Protein AF-A0A366LN22-F1 (afdb_monomer)

Structure (mmCIF, N/CA/C/O backbone):
data_AF-A0A366LN22-F1
#
_entry.id   AF-A0A366LN22-F1
#
loop_
_atom_site.group_PDB
_atom_site.id
_atom_site.type_symbol
_atom_site.label_atom_id
_atom_site.label_alt_id
_atom_site.label_comp_id
_atom_site.label_asym_id
_atom_site.label_entity_id
_atom_site.label_seq_id
_atom_site.pdbx_PDB_ins_code
_atom_site.Cartn_x
_atom_site.Cartn_y
_atom_site.Cartn_z
_atom_site.occupancy
_atom_site.B_iso_or_equiv
_atom_site.auth_seq_id
_atom_site.auth_comp_id
_atom_site.auth_asym_id
_atom_site.auth_atom_id
_atom_site.pdbx_PDB_model_num
ATOM 1 N N . MET A 1 1 ? -22.278 -33.454 79.530 1.00 37.44 1 MET A N 1
ATOM 2 C CA . MET A 1 1 ? -21.019 -33.597 78.768 1.00 37.44 1 MET A CA 1
ATOM 3 C C . MET A 1 1 ? -21.241 -33.078 77.352 1.00 37.44 1 MET A C 1
ATOM 5 O O . MET A 1 1 ? -22.209 -33.501 76.748 1.00 37.44 1 MET A O 1
ATOM 9 N N . ARG A 1 2 ? -20.346 -32.187 76.885 1.00 37.56 2 ARG A N 1
ATOM 10 C CA . ARG A 1 2 ? -19.864 -31.995 75.491 1.00 37.56 2 ARG A CA 1
ATOM 11 C C . ARG A 1 2 ? -20.930 -31.700 74.409 1.00 37.56 2 ARG A C 1
ATOM 13 O O . ARG A 1 2 ? -21.671 -32.579 74.009 1.00 37.56 2 ARG A O 1
ATOM 20 N N . ALA A 1 3 ? -21.100 -30.430 74.017 1.00 44.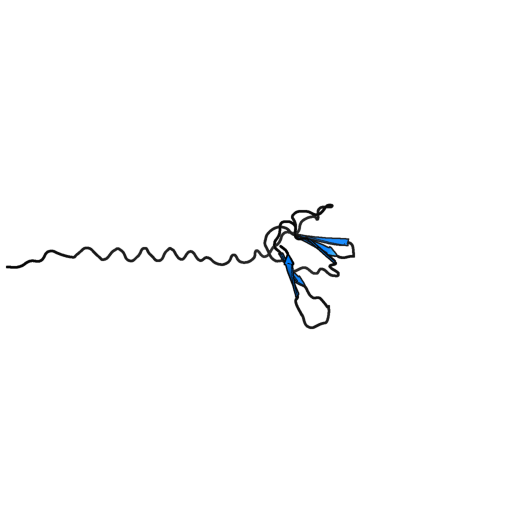78 3 ALA A N 1
ATOM 21 C CA . ALA A 1 3 ? -20.530 -29.817 72.795 1.00 44.78 3 ALA A CA 1
ATOM 22 C C . ALA A 1 3 ? -20.865 -30.615 71.518 1.00 44.78 3 ALA A C 1
ATOM 24 O O . ALA A 1 3 ? -20.407 -31.738 71.373 1.00 44.78 3 ALA A O 1
ATOM 25 N N . THR A 1 4 ? -21.581 -30.078 70.525 1.00 46.03 4 THR A N 1
ATOM 26 C CA . THR A 1 4 ? -20.944 -29.199 69.529 1.00 46.03 4 THR A CA 1
ATOM 27 C C . THR A 1 4 ? -21.976 -28.447 68.674 1.00 46.03 4 THR A C 1
ATOM 29 O O . THR A 1 4 ? -22.692 -29.023 67.865 1.00 46.03 4 THR A O 1
ATOM 32 N N . PHE A 1 5 ? -21.975 -27.119 68.802 1.00 56.62 5 PHE A N 1
ATOM 33 C CA . PHE A 1 5 ? -22.200 -26.215 67.675 1.00 56.62 5 PHE A CA 1
ATOM 34 C C . PHE A 1 5 ? -21.154 -26.510 66.587 1.00 56.62 5 PHE A C 1
ATOM 36 O O . PHE A 1 5 ? -19.982 -26.665 66.936 1.00 56.62 5 PHE A O 1
ATOM 43 N N . ARG A 1 6 ? -21.549 -26.452 65.306 1.00 48.44 6 ARG A N 1
ATOM 44 C CA . ARG A 1 6 ? -20.862 -25.765 64.181 1.00 48.44 6 ARG A CA 1
ATOM 45 C C . ARG A 1 6 ? -21.000 -26.522 62.851 1.00 48.44 6 ARG A C 1
ATOM 47 O O . ARG A 1 6 ? -20.679 -27.699 62.771 1.00 48.44 6 ARG A O 1
ATOM 54 N N . LYS A 1 7 ? -21.292 -25.729 61.809 1.00 48.59 7 LYS A N 1
ATOM 55 C CA . LYS A 1 7 ? -21.085 -25.962 60.363 1.00 48.59 7 LYS A CA 1
ATOM 56 C C . LYS A 1 7 ? -22.209 -26.664 59.593 1.00 48.59 7 LYS A C 1
ATOM 58 O O . LYS A 1 7 ? -22.053 -27.788 59.142 1.00 48.59 7 LYS A O 1
ATOM 63 N N . ILE A 1 8 ? -23.262 -25.908 59.287 1.00 53.03 8 ILE A N 1
ATOM 64 C CA . ILE A 1 8 ? -23.971 -26.044 58.003 1.00 53.03 8 ILE A CA 1
ATOM 65 C C . ILE A 1 8 ? -24.086 -24.639 57.405 1.00 53.03 8 ILE A C 1
ATOM 67 O O . ILE A 1 8 ? -25.127 -24.002 57.456 1.00 53.03 8 ILE A O 1
ATOM 71 N N . LEU A 1 9 ? -22.956 -24.093 56.968 1.00 54.19 9 LEU A N 1
ATOM 72 C CA . LEU A 1 9 ? -22.856 -22.779 56.327 1.00 54.19 9 LEU A CA 1
ATOM 73 C C . LEU A 1 9 ? -21.514 -22.757 55.602 1.00 54.19 9 LEU A C 1
ATOM 75 O O . LEU A 1 9 ? -20.558 -22.218 56.137 1.00 54.19 9 LEU A O 1
ATOM 79 N N . THR A 1 10 ? -21.415 -23.444 54.461 1.00 52.53 10 THR A N 1
ATOM 80 C CA . THR A 1 10 ? -20.337 -23.264 53.463 1.00 52.53 10 THR A CA 1
ATOM 81 C C . THR A 1 10 ? -20.522 -24.273 52.331 1.00 52.53 10 THR A C 1
ATOM 83 O O . THR A 1 10 ? -19.818 -25.274 52.252 1.00 52.53 10 THR A O 1
ATOM 86 N N . SER A 1 11 ? -21.486 -24.032 51.451 1.00 48.34 11 SER A N 1
ATOM 87 C CA . SER A 1 11 ? -21.570 -24.735 50.163 1.00 48.34 11 SER A CA 1
ATOM 88 C C . SER A 1 11 ? -22.451 -23.938 49.204 1.00 48.34 11 SER A C 1
ATOM 90 O O . SER A 1 11 ? -23.492 -24.393 48.755 1.00 48.34 11 SER A O 1
ATOM 92 N N . GLY A 1 12 ? -22.058 -22.692 48.937 1.00 48.34 12 GLY A N 1
ATOM 93 C CA . GLY A 1 12 ? -22.754 -21.840 47.965 1.00 48.34 12 GLY A CA 1
ATOM 94 C C . GLY A 1 12 ? -21.877 -20.810 47.251 1.00 48.34 12 GLY A C 1
ATOM 95 O O . GLY A 1 12 ? -22.374 -20.092 46.396 1.00 48.34 12 GLY A O 1
ATOM 96 N N . ALA A 1 13 ? -20.581 -20.726 47.564 1.00 49.44 13 ALA A N 1
ATOM 97 C CA . ALA A 1 13 ? -19.718 -19.629 47.109 1.00 49.44 13 ALA A CA 1
ATOM 98 C C . ALA A 1 13 ? -18.628 -20.055 46.107 1.00 49.44 13 ALA A C 1
ATOM 100 O O . ALA A 1 13 ? -17.567 -19.444 46.061 1.00 49.44 13 ALA A O 1
ATOM 101 N N . VAL A 1 14 ? -18.855 -21.103 45.306 1.00 50.44 14 VAL A N 1
ATOM 102 C CA . VAL A 1 14 ? -17.887 -21.549 44.282 1.00 50.44 14 VAL A CA 1
ATOM 103 C C . VAL A 1 14 ? -18.585 -21.758 42.936 1.00 50.44 14 VAL A C 1
ATOM 105 O O . VAL A 1 14 ? -18.492 -22.811 42.324 1.00 50.44 14 VAL A O 1
ATOM 108 N N . ALA A 1 15 ? -19.356 -20.770 42.484 1.00 46.94 15 ALA A N 1
ATOM 109 C CA . ALA A 1 15 ? -19.953 -20.793 41.142 1.00 46.94 15 ALA A CA 1
ATOM 110 C C . ALA A 1 15 ? -19.969 -19.414 40.455 1.00 46.94 15 ALA A C 1
ATOM 112 O O . ALA A 1 15 ? -20.659 -19.235 39.460 1.00 46.94 15 ALA A O 1
ATOM 113 N N . ALA A 1 16 ? -19.217 -18.431 40.965 1.00 47.31 16 ALA A N 1
ATOM 114 C CA . ALA A 1 16 ? -19.223 -17.062 40.430 1.00 47.31 16 ALA A CA 1
ATOM 115 C C . ALA A 1 16 ? -17.924 -16.653 39.705 1.00 47.31 16 ALA A C 1
ATOM 117 O O . ALA A 1 16 ? -17.856 -15.563 39.150 1.00 47.31 16 ALA A O 1
ATOM 118 N N . ALA A 1 17 ? -16.889 -17.502 39.679 1.00 48.03 17 ALA A N 1
ATOM 119 C CA . ALA A 1 17 ? -15.569 -17.119 39.158 1.00 48.03 17 ALA A CA 1
ATOM 120 C C . ALA A 1 17 ? -15.335 -17.428 37.663 1.00 48.03 17 ALA A C 1
ATOM 122 O O . ALA A 1 17 ? -14.285 -17.079 37.135 1.00 48.03 17 ALA A O 1
ATOM 123 N N . LEU A 1 18 ? -16.280 -18.063 36.958 1.00 50.12 18 LEU A N 1
ATOM 124 C CA . LEU A 1 18 ? -16.063 -18.519 35.572 1.00 50.12 18 LEU A CA 1
ATOM 125 C C . LEU A 1 18 ? -16.505 -17.531 34.477 1.00 50.12 18 LEU A C 1
ATOM 127 O O . LEU A 1 18 ? -16.326 -17.821 33.300 1.00 50.12 18 LEU A O 1
ATOM 131 N N . LEU A 1 19 ? -17.040 -16.356 34.824 1.00 49.41 19 LEU A N 1
ATOM 132 C CA . LEU A 1 19 ? -17.568 -15.401 33.833 1.00 49.41 19 LEU A CA 1
ATOM 133 C C . LEU A 1 19 ? -16.578 -14.305 33.394 1.00 49.41 19 LEU A C 1
ATOM 135 O O . LEU A 1 19 ? -16.926 -13.483 32.553 1.00 49.41 19 LEU A O 1
ATOM 139 N N . LEU A 1 20 ? -15.344 -14.285 33.913 1.00 48.84 20 LEU A N 1
ATOM 140 C CA . LEU A 1 20 ? -14.347 -13.253 33.569 1.00 48.84 20 LEU A CA 1
ATOM 141 C C . LEU A 1 20 ? -13.439 -13.613 32.383 1.00 48.84 20 LEU A C 1
ATOM 143 O O . LEU A 1 20 ? -12.579 -12.823 32.004 1.00 48.84 20 LEU A O 1
ATOM 147 N N . GLY A 1 21 ? -13.652 -14.766 31.750 1.00 48.75 21 GLY A N 1
ATOM 148 C CA . GLY A 1 21 ? -13.003 -15.125 30.492 1.00 48.75 21 GLY A CA 1
ATOM 149 C C . GLY A 1 21 ? -13.655 -14.431 29.299 1.00 48.75 21 GLY A C 1
ATOM 150 O O . GLY A 1 21 ? -14.076 -15.109 28.366 1.00 48.75 21 GLY A O 1
ATOM 151 N N . VAL A 1 22 ? -13.792 -13.099 29.329 1.00 56.66 22 VAL A N 1
ATOM 152 C CA . VAL A 1 22 ? -14.126 -12.336 28.122 1.00 56.66 22 VAL A CA 1
ATOM 153 C C . VAL A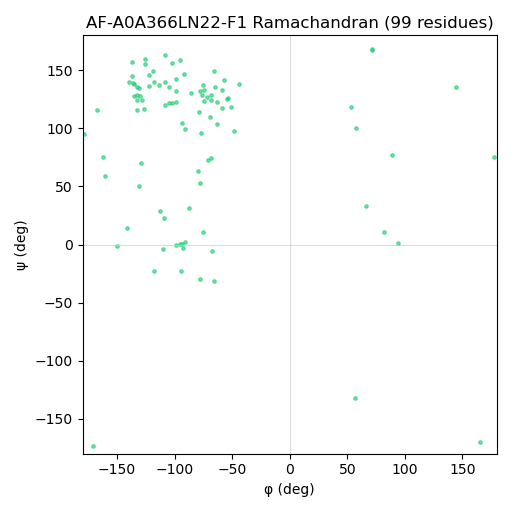 1 22 ? -12.964 -12.555 27.170 1.00 56.66 22 VAL A C 1
ATOM 155 O O . VAL A 1 22 ? -11.864 -12.049 27.371 1.00 56.66 22 VAL A O 1
ATOM 158 N N . LEU A 1 23 ? -13.222 -13.409 26.189 1.00 52.56 23 LEU A N 1
ATOM 159 C CA . LEU A 1 23 ? -12.351 -13.756 25.087 1.00 52.56 23 LEU A CA 1
ATOM 160 C C . LEU A 1 23 ? -11.817 -12.461 24.474 1.00 52.56 23 LEU A C 1
ATOM 162 O O . LEU A 1 23 ? -12.489 -11.835 23.654 1.00 52.56 23 LEU A O 1
ATOM 166 N N . VAL A 1 24 ? -10.602 -12.066 24.856 1.00 59.6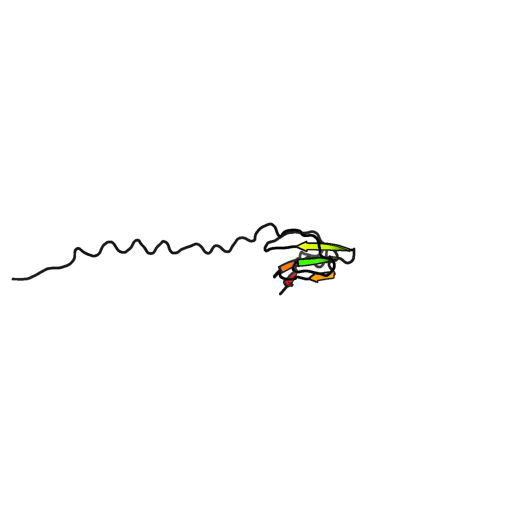6 24 VAL A N 1
ATOM 167 C CA . VAL A 1 24 ? -9.805 -11.097 24.104 1.00 59.66 24 VAL A CA 1
ATOM 168 C C . VAL A 1 24 ? -9.377 -11.824 22.835 1.00 59.66 24 VAL A C 1
ATOM 170 O O . VAL A 1 24 ? -8.252 -12.292 22.691 1.00 59.66 24 VAL A O 1
ATOM 173 N N . SER A 1 25 ? -10.340 -12.023 21.941 1.00 55.59 25 SER A N 1
ATOM 174 C CA . SER A 1 25 ? -10.060 -12.470 20.591 1.00 55.59 25 SER A CA 1
ATOM 175 C C . SER A 1 25 ? -9.343 -11.299 19.932 1.00 55.59 25 SER A C 1
ATOM 177 O O . SER A 1 25 ? -9.888 -10.190 19.964 1.00 55.59 25 SER A O 1
ATOM 179 N N . PRO A 1 26 ? -8.134 -11.482 19.374 1.00 59.72 26 PRO A N 1
ATOM 180 C CA . PRO A 1 26 ? -7.538 -10.428 18.572 1.00 59.72 26 PRO A CA 1
ATOM 181 C C . PRO A 1 26 ? -8.561 -10.061 17.498 1.00 59.72 26 PRO A C 1
ATOM 183 O O . PRO A 1 26 ? -9.093 -10.950 16.824 1.00 59.72 26 PRO A O 1
ATOM 186 N N . ALA A 1 27 ? -8.901 -8.773 17.401 1.00 59.38 27 ALA A N 1
ATOM 187 C CA . ALA A 1 27 ? -9.813 -8.300 16.373 1.00 59.38 27 ALA A CA 1
ATOM 188 C C . ALA A 1 27 ? -9.296 -8.824 15.031 1.00 59.38 27 ALA A C 1
ATOM 190 O O . ALA A 1 27 ? -8.152 -8.559 14.653 1.00 59.38 27 ALA A O 1
ATOM 191 N N . SER A 1 28 ? -10.106 -9.640 14.353 1.00 60.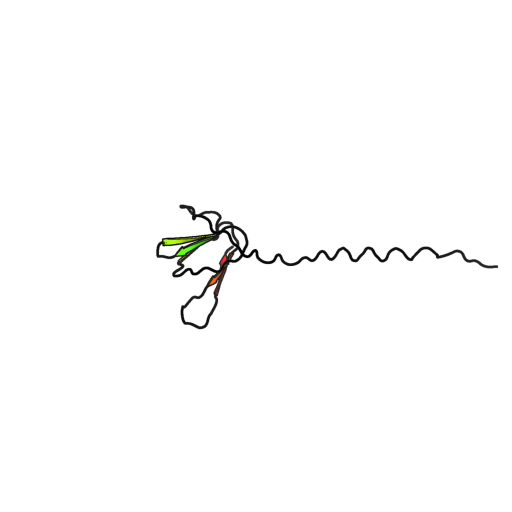84 28 SER A N 1
ATOM 192 C CA . SER A 1 28 ? -9.745 -10.110 13.020 1.00 60.84 28 SER A CA 1
ATOM 193 C C . SER A 1 28 ? -9.557 -8.872 12.144 1.00 60.84 28 SER A C 1
ATOM 195 O O . SER A 1 28 ? -10.394 -7.967 12.224 1.00 60.84 28 SER A O 1
ATOM 197 N N . PRO A 1 29 ? -8.469 -8.780 11.358 1.00 58.28 29 PRO A N 1
ATOM 198 C CA . PRO A 1 29 ? -8.236 -7.612 10.525 1.00 58.28 29 PRO A CA 1
ATOM 199 C C . PRO A 1 29 ? -9.466 -7.401 9.645 1.00 58.28 29 PRO A C 1
ATOM 201 O O . PRO A 1 29 ? -9.909 -8.325 8.962 1.00 58.28 29 PRO A O 1
ATOM 204 N N . ALA A 1 30 ? -10.051 -6.203 9.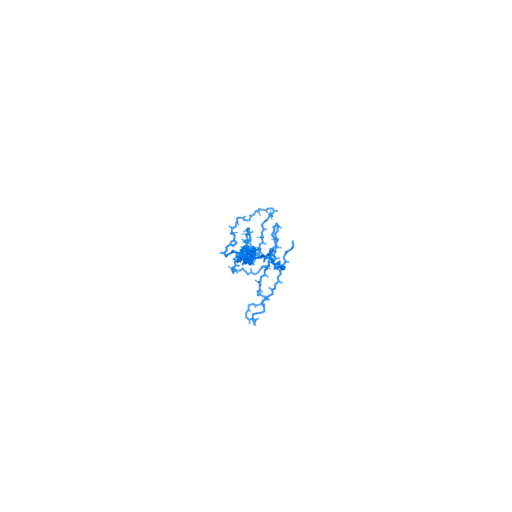699 1.00 62.84 30 ALA A N 1
ATOM 205 C CA . ALA A 1 30 ? -11.185 -5.876 8.852 1.00 62.84 30 ALA A CA 1
ATOM 206 C C . ALA A 1 30 ? -10.751 -6.027 7.384 1.00 62.84 30 ALA A C 1
ATOM 208 O O . ALA A 1 30 ? -9.834 -5.352 6.908 1.00 62.84 30 ALA A O 1
ATOM 209 N N . PHE A 1 31 ? -11.384 -6.952 6.663 1.00 57.84 31 PHE A N 1
ATOM 210 C CA . PHE A 1 31 ? -11.132 -7.191 5.243 1.00 57.84 31 PHE A CA 1
ATOM 211 C C . PHE A 1 31 ? -11.854 -6.142 4.393 1.00 57.84 31 PHE A C 1
ATOM 213 O O . PHE A 1 31 ? -12.777 -6.463 3.657 1.00 57.84 31 PHE A O 1
ATOM 220 N N . ALA A 1 32 ? -11.474 -4.877 4.550 1.00 64.38 32 ALA A N 1
ATOM 221 C CA . ALA A 1 32 ? -11.785 -3.777 3.640 1.00 64.38 32 ALA A CA 1
ATOM 222 C C . ALA A 1 32 ? -11.125 -2.508 4.188 1.00 64.38 32 ALA A C 1
ATOM 224 O O . ALA A 1 32 ? -11.686 -1.831 5.043 1.00 64.38 32 ALA A O 1
ATOM 225 N N . ILE A 1 33 ? -9.925 -2.182 3.707 1.00 78.88 33 ILE A N 1
ATOM 226 C CA . ILE A 1 33 ? -9.425 -0.811 3.842 1.00 78.88 33 ILE A CA 1
ATOM 227 C C . ILE A 1 33 ? -10.110 0.052 2.771 1.00 78.88 33 ILE A C 1
ATOM 229 O O . ILE A 1 33 ? -10.195 -0.349 1.606 1.00 78.88 33 ILE A O 1
ATOM 233 N N . ASN A 1 34 ? -10.644 1.212 3.148 1.00 83.25 34 ASN A N 1
ATOM 234 C CA . ASN A 1 34 ? -11.500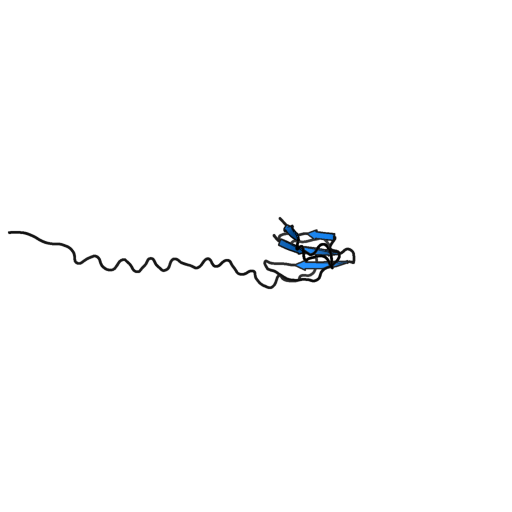 1.991 2.254 1.00 83.25 34 ASN A CA 1
ATOM 235 C C . ASN A 1 34 ? -10.656 2.709 1.200 1.00 83.25 34 ASN A C 1
ATOM 237 O O . ASN A 1 3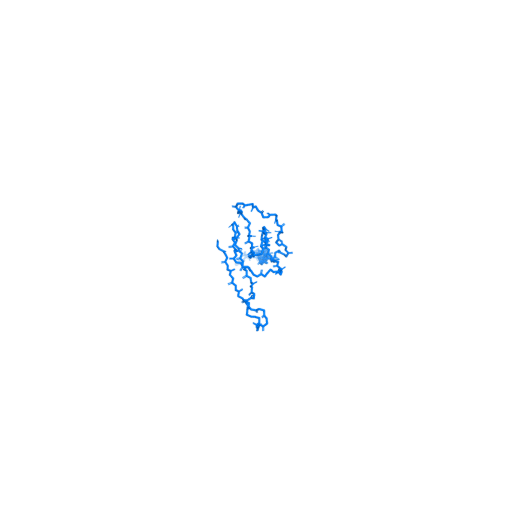4 ? -9.709 3.416 1.541 1.00 83.25 34 ASN A O 1
ATOM 241 N N . GLY A 1 35 ? -11.010 2.564 -0.079 1.00 85.94 35 GLY A N 1
ATOM 242 C CA . GLY A 1 35 ? -10.467 3.404 -1.144 1.00 85.94 35 GLY A CA 1
ATOM 243 C C . GLY A 1 35 ? -11.045 4.813 -1.061 1.00 85.94 35 GLY A C 1
ATOM 244 O O . GLY A 1 35 ? -12.262 4.971 -1.037 1.00 85.94 35 GLY A O 1
ATOM 245 N N . VAL A 1 36 ? -10.182 5.825 -1.025 1.00 88.50 36 VAL A N 1
ATOM 246 C CA . VAL A 1 36 ? -10.582 7.240 -0.985 1.00 88.50 36 VAL A CA 1
ATOM 247 C C . VAL A 1 36 ? -9.923 8.015 -2.122 1.00 88.50 36 VAL A C 1
ATOM 249 O O . VAL A 1 36 ? -8.917 7.573 -2.683 1.00 88.50 36 VAL A O 1
ATOM 252 N N . ALA A 1 37 ? -10.494 9.167 -2.475 1.00 89.50 37 ALA A N 1
ATOM 253 C CA . ALA A 1 37 ? -9.865 10.083 -3.419 1.00 89.50 37 ALA A CA 1
ATOM 254 C C . ALA A 1 37 ? -8.562 10.633 -2.821 1.00 89.50 37 ALA A C 1
ATOM 256 O O . ALA A 1 37 ? -8.530 11.019 -1.652 1.00 89.50 37 ALA A O 1
ATOM 257 N N . CYS A 1 38 ? -7.495 10.667 -3.620 1.00 88.31 38 CYS A N 1
ATOM 258 C CA . CYS A 1 38 ? -6.228 11.226 -3.172 1.00 88.31 38 CYS A CA 1
ATOM 259 C C . CYS A 1 38 ? -6.296 12.759 -3.129 1.00 88.31 38 CYS A C 1
ATOM 261 O O . CYS A 1 38 ? -6.605 13.375 -4.154 1.00 88.31 38 CYS A O 1
ATOM 263 N N . PRO A 1 39 ? -6.026 13.391 -1.974 1.00 83.81 39 PRO A N 1
ATOM 264 C CA . PRO A 1 39 ? -5.932 14.843 -1.892 1.00 83.81 39 PRO A CA 1
ATOM 265 C C . PRO A 1 39 ? -4.725 15.349 -2.694 1.00 83.81 39 PRO A C 1
ATOM 267 O O . PRO A 1 39 ? -3.711 14.661 -2.810 1.00 83.81 39 PRO A O 1
ATOM 270 N N . LYS A 1 40 ? -4.832 16.566 -3.243 1.00 75.94 40 LYS A N 1
ATOM 271 C CA . LYS A 1 40 ? -3.776 17.171 -4.074 1.00 75.94 40 LYS A CA 1
ATOM 272 C C . LYS A 1 40 ? -2.483 17.469 -3.309 1.00 75.94 40 LYS A C 1
ATOM 274 O O . LYS A 1 40 ? -1.418 17.370 -3.906 1.00 75.94 40 LYS A O 1
ATOM 279 N N . ASP A 1 41 ? -2.577 17.777 -2.017 1.00 68.81 41 ASP A N 1
ATOM 280 C CA . ASP A 1 41 ? -1.455 18.283 -1.210 1.00 68.81 41 ASP A CA 1
ATOM 281 C C . ASP A 1 41 ? -0.936 17.262 -0.180 1.00 68.81 41 ASP A C 1
ATOM 283 O O . ASP A 1 41 ? -0.319 17.619 0.822 1.00 68.81 41 ASP A O 1
ATOM 287 N N . GLY A 1 42 ? -1.188 15.970 -0.414 1.00 64.81 42 GLY A N 1
ATOM 288 C CA . GLY A 1 42 ? -1.019 14.949 0.620 1.00 64.81 42 GLY A CA 1
ATOM 289 C C . GLY A 1 42 ? -2.112 15.055 1.691 1.00 64.81 42 GLY A C 1
ATOM 290 O O . GLY A 1 42 ? -2.907 15.993 1.712 1.00 64.81 42 GLY A O 1
ATOM 291 N N . GLY A 1 43 ? -2.231 14.041 2.543 1.00 73.62 43 GLY A N 1
ATOM 292 C CA . GLY A 1 43 ? -3.267 14.023 3.574 1.00 73.62 43 GLY A CA 1
ATOM 293 C C . GLY A 1 43 ? -3.093 12.890 4.570 1.00 73.62 43 GLY A C 1
ATOM 294 O O . GLY A 1 43 ? -2.117 12.144 4.508 1.00 73.62 43 GLY A O 1
ATOM 295 N N . ASP A 1 44 ? -4.081 12.739 5.447 1.00 85.06 44 ASP A N 1
ATOM 296 C CA . ASP A 1 44 ? -4.054 11.809 6.587 1.00 85.06 44 ASP A CA 1
ATOM 297 C C . ASP A 1 44 ? -4.262 10.335 6.187 1.00 85.06 44 ASP A C 1
ATOM 299 O O . ASP A 1 44 ? -4.443 9.460 7.030 1.00 85.06 44 ASP A O 1
ATOM 303 N N . PHE A 1 45 ? -4.226 10.040 4.888 1.00 89.31 45 PHE A N 1
ATOM 304 C CA . PHE A 1 45 ? -4.473 8.722 4.313 1.00 89.31 45 PHE A CA 1
ATOM 305 C C . PHE A 1 45 ? -3.173 8.028 3.911 1.00 89.31 45 PHE A C 1
ATOM 307 O O . PHE A 1 45 ? -2.183 8.670 3.558 1.00 89.31 45 PHE A O 1
ATOM 314 N N . LEU A 1 46 ? -3.212 6.697 3.846 1.00 90.44 46 LEU A N 1
ATOM 315 C CA . LEU A 1 46 ? -2.157 5.920 3.210 1.00 90.44 46 LEU A CA 1
ATOM 316 C C . LEU A 1 46 ? -2.199 6.167 1.697 1.00 90.44 46 LEU A C 1
ATOM 318 O O . LEU A 1 46 ? -3.108 5.697 1.016 1.00 90.44 46 LEU A O 1
ATOM 322 N N . TYR A 1 47 ? -1.203 6.879 1.186 1.00 91.19 47 TYR A N 1
ATOM 323 C CA . TYR A 1 47 ? -0.961 7.158 -0.222 1.00 91.19 47 TYR A CA 1
ATOM 324 C C . TYR A 1 47 ? 0.090 6.203 -0.791 1.00 91.19 47 TYR A C 1
ATOM 326 O O . TYR A 1 47 ? 1.180 6.036 -0.236 1.00 91.19 47 TYR A O 1
ATOM 334 N N . ILE A 1 48 ? -0.210 5.615 -1.946 1.00 90.81 48 ILE A N 1
ATOM 335 C CA . ILE A 1 48 ? 0.704 4.774 -2.718 1.00 90.81 48 ILE A CA 1
ATOM 336 C C . ILE A 1 48 ? 0.648 5.236 -4.175 1.00 90.81 48 ILE A C 1
ATOM 338 O O . ILE A 1 48 ? -0.395 5.130 -4.817 1.00 90.81 48 ILE A O 1
ATOM 342 N N . GLY A 1 49 ? 1.766 5.752 -4.687 1.00 91.12 49 GLY A N 1
ATOM 343 C CA . GLY A 1 49 ? 1.870 6.311 -6.035 1.00 91.12 49 GLY A CA 1
ATOM 344 C C . GLY A 1 49 ? 2.935 5.629 -6.890 1.00 91.12 49 GLY A C 1
ATOM 345 O O . GLY A 1 49 ? 3.996 5.224 -6.394 1.00 91.12 49 GLY A O 1
ATOM 346 N N . ASN A 1 50 ? 2.663 5.534 -8.191 1.00 90.50 50 ASN A N 1
ATOM 347 C CA . ASN A 1 50 ? 3.618 5.064 -9.193 1.00 90.50 50 ASN A CA 1
ATOM 348 C C . ASN A 1 50 ? 4.124 6.202 -10.097 1.00 90.50 50 ASN A C 1
ATOM 350 O O . ASN A 1 50 ? 3.527 7.275 -10.177 1.00 90.50 50 ASN A O 1
ATOM 354 N N . GLY A 1 51 ? 5.238 5.959 -10.791 1.00 83.81 51 GLY A N 1
ATOM 355 C CA . GLY A 1 51 ? 5.850 6.955 -11.682 1.00 83.81 51 GLY A CA 1
ATOM 356 C C . GLY A 1 51 ? 5.022 7.298 -12.929 1.00 83.81 51 GLY A C 1
ATOM 357 O O . GLY A 1 51 ? 5.394 8.206 -13.664 1.00 83.81 51 GLY A O 1
ATOM 358 N N . ASN A 1 52 ? 3.909 6.596 -13.161 1.00 86.31 52 ASN A N 1
ATOM 359 C CA . ASN A 1 52 ? 3.036 6.769 -14.323 1.00 86.31 52 ASN A CA 1
ATOM 360 C C . ASN A 1 52 ? 1.806 7.643 -14.018 1.00 86.31 52 ASN A C 1
ATOM 362 O O . ASN A 1 52 ? 0.995 7.878 -14.909 1.00 86.31 52 ASN A O 1
ATOM 366 N N . GLY A 1 53 ? 1.668 8.130 -12.780 1.00 84.31 53 GLY A N 1
ATOM 367 C CA . GLY A 1 53 ? 0.550 8.971 -12.352 1.00 84.31 53 GLY A CA 1
ATOM 368 C C . GLY A 1 53 ? -0.617 8.214 -11.714 1.00 84.31 53 GLY A C 1
ATOM 369 O O . GLY A 1 53 ? -1.582 8.860 -11.309 1.00 84.31 53 GLY A O 1
ATOM 370 N N . ASP A 1 54 ? -0.536 6.888 -11.558 1.00 89.06 54 ASP A N 1
ATOM 371 C CA . ASP A 1 54 ? -1.527 6.141 -10.783 1.00 89.06 54 ASP A CA 1
ATOM 372 C C . ASP A 1 54 ? -1.317 6.386 -9.291 1.00 89.06 54 ASP A C 1
ATOM 374 O O . ASP A 1 54 ? -0.202 6.290 -8.760 1.00 89.06 54 ASP A O 1
ATOM 378 N N . GLN A 1 55 ? -2.421 6.675 -8.606 1.00 90.69 55 GLN A N 1
ATOM 379 C CA . GLN A 1 55 ? -2.437 6.983 -7.185 1.00 90.69 55 GLN A CA 1
ATOM 380 C C . GLN A 1 55 ? -3.511 6.158 -6.484 1.00 90.69 55 GLN A C 1
ATOM 382 O O . GLN A 1 55 ? -4.653 6.045 -6.939 1.00 90.69 55 GLN A O 1
ATOM 387 N N . HIS A 1 56 ? -3.147 5.590 -5.342 1.00 90.56 56 HIS A N 1
ATOM 388 C CA . HIS A 1 56 ? -4.051 4.833 -4.496 1.00 90.56 56 HIS A CA 1
ATOM 389 C C . HIS A 1 56 ? -4.014 5.393 -3.085 1.00 90.56 56 HIS A C 1
ATOM 391 O O . HIS A 1 56 ? -2.99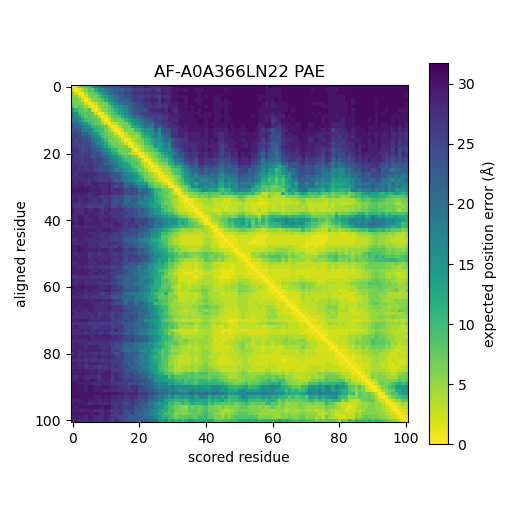2 5.304 -2.410 1.00 90.56 56 HIS A O 1
ATOM 397 N N . CYS A 1 57 ? -5.153 5.919 -2.637 1.00 91.12 57 CYS A N 1
ATOM 398 C CA . CYS A 1 57 ? -5.328 6.371 -1.268 1.00 91.12 57 CYS A CA 1
ATOM 399 C C . CYS A 1 57 ? -6.251 5.436 -0.498 1.00 91.12 57 CYS A C 1
ATOM 401 O O . CYS A 1 57 ? -7.233 4.903 -1.040 1.00 91.12 57 CYS A O 1
ATOM 403 N N . ARG A 1 58 ? -5.886 5.186 0.757 1.00 90.38 58 ARG A N 1
ATOM 404 C CA . ARG A 1 58 ? -6.542 4.232 1.641 1.00 90.38 58 ARG A CA 1
ATOM 405 C C . ARG A 1 58 ? -6.751 4.821 3.033 1.00 90.38 58 ARG A C 1
ATOM 407 O O . A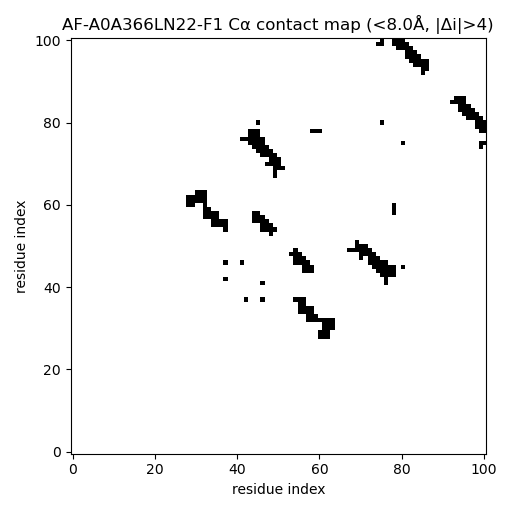RG A 1 58 ? -5.856 5.465 3.570 1.00 90.38 58 ARG A O 1
ATOM 414 N N . ALA A 1 59 ? -7.929 4.572 3.595 1.00 88.25 59 ALA A N 1
ATOM 415 C CA . ALA A 1 59 ? -8.333 5.032 4.919 1.00 88.25 59 ALA A CA 1
ATOM 416 C C . ALA A 1 59 ? -8.805 3.864 5.794 1.00 88.25 59 ALA A C 1
ATOM 418 O O . ALA A 1 59 ? -9.342 2.880 5.273 1.00 88.25 59 ALA A O 1
ATOM 419 N N . ASN A 1 60 ? -8.708 4.052 7.113 1.00 83.94 60 ASN A N 1
ATOM 420 C CA . ASN A 1 60 ? -9.097 3.113 8.170 1.00 83.94 60 ASN A CA 1
ATOM 421 C C . ASN A 1 60 ? -8.179 1.887 8.307 1.00 83.94 60 ASN A C 1
ATOM 423 O O . ASN A 1 60 ? -7.333 1.596 7.464 1.00 83.94 60 ASN A O 1
ATOM 427 N N . ALA A 1 61 ? -8.361 1.147 9.401 1.00 83.94 61 ALA A N 1
ATOM 428 C CA . ALA A 1 61 ? -7.653 -0.102 9.642 1.00 83.94 61 ALA A CA 1
ATOM 429 C C . ALA A 1 61 ? -8.227 -1.236 8.782 1.00 83.94 61 ALA A C 1
ATOM 431 O O . ALA A 1 61 ? -9.442 -1.410 8.688 1.00 83.94 61 ALA A O 1
ATOM 432 N N . GLY A 1 62 ? -7.350 -2.048 8.196 1.00 85.88 62 GLY A N 1
ATOM 433 C CA . GLY A 1 62 ? -7.755 -3.225 7.440 1.00 85.88 62 GLY A CA 1
ATOM 434 C C . GLY A 1 62 ? -6.636 -3.791 6.580 1.00 85.88 62 GLY A C 1
ATOM 435 O O . GLY A 1 62 ? -5.473 -3.407 6.692 1.00 85.88 62 GLY A O 1
ATOM 436 N N . THR A 1 63 ? -6.976 -4.731 5.704 1.00 87.25 63 THR A N 1
ATOM 437 C CA . THR A 1 63 ? -6.036 -5.297 4.726 1.00 87.25 63 THR A CA 1
ATOM 438 C C . THR A 1 63 ? -6.702 -5.407 3.362 1.00 87.25 63 THR A C 1
ATOM 440 O O . THR A 1 63 ? -7.862 -5.801 3.258 1.00 87.25 63 THR A O 1
ATOM 443 N N . VAL A 1 64 ? -5.961 -5.069 2.305 1.00 87.38 64 VAL A N 1
ATOM 444 C CA . VAL A 1 64 ? -6.404 -5.230 0.916 1.00 87.38 64 VAL A CA 1
ATOM 445 C C . VAL A 1 64 ? -5.252 -5.721 0.050 1.00 87.38 64 VAL A C 1
ATOM 447 O O . VAL A 1 64 ? -4.115 -5.280 0.205 1.00 87.38 64 VAL A O 1
ATOM 450 N N . GLY A 1 65 ? -5.552 -6.633 -0.872 1.00 87.31 65 GLY A N 1
ATOM 451 C CA . GLY A 1 65 ? -4.658 -6.959 -1.976 1.00 87.31 65 GLY A CA 1
ATOM 452 C C . GLY A 1 65 ? -4.900 -5.991 -3.128 1.00 87.31 65 GLY A C 1
ATOM 453 O O . GLY A 1 65 ? -6.043 -5.784 -3.528 1.00 87.31 65 GLY A O 1
ATOM 454 N N . MET A 1 66 ? -3.840 -5.402 -3.670 1.00 84.69 66 MET A N 1
ATOM 455 C CA . MET A 1 66 ? -3.934 -4.564 -4.863 1.00 84.69 66 MET A CA 1
ATOM 456 C C . MET A 1 66 ? -2.787 -4.866 -5.821 1.00 84.69 66 MET A C 1
ATOM 458 O O . MET A 1 66 ? -1.671 -5.161 -5.392 1.00 84.69 66 MET A O 1
ATOM 462 N N . ALA A 1 67 ? -3.073 -4.787 -7.117 1.00 85.44 67 ALA A N 1
ATOM 463 C CA . ALA A 1 67 ? -2.065 -4.862 -8.161 1.00 85.44 67 ALA A CA 1
ATOM 464 C C . ALA A 1 67 ? -1.584 -3.442 -8.462 1.00 85.44 67 ALA A C 1
ATOM 466 O O . ALA A 1 67 ? -2.263 -2.688 -9.152 1.00 85.44 67 ALA A O 1
ATOM 467 N N . ALA A 1 68 ? -0.434 -3.074 -7.903 1.00 84.25 68 ALA A N 1
ATOM 468 C CA . ALA A 1 68 ? 0.200 -1.793 -8.167 1.00 84.25 68 ALA A CA 1
ATOM 469 C C . ALA A 1 68 ? 1.672 -2.022 -8.525 1.00 84.25 68 ALA A C 1
ATOM 471 O O . ALA A 1 68 ? 2.402 -2.715 -7.813 1.00 84.25 68 ALA A O 1
ATOM 472 N N . HIS A 1 69 ? 2.095 -1.464 -9.657 1.00 89.06 69 HIS A N 1
ATOM 473 C CA . HIS A 1 69 ? 3.420 -1.675 -10.235 1.00 89.06 69 HIS A CA 1
ATOM 474 C C . HIS A 1 69 ? 4.183 -0.354 -10.319 1.00 89.06 69 HIS A C 1
ATOM 476 O O . HIS A 1 69 ? 3.579 0.703 -10.487 1.00 89.06 69 HIS A O 1
ATOM 482 N N . GLY A 1 70 ? 5.514 -0.417 -10.211 1.00 89.44 70 GLY A N 1
ATOM 483 C CA . GLY A 1 70 ? 6.369 0.769 -10.330 1.00 89.44 70 GLY A CA 1
ATOM 484 C C . GLY A 1 70 ? 6.183 1.784 -9.198 1.00 89.44 70 GLY A C 1
ATOM 485 O O . GLY A 1 70 ? 6.272 2.988 -9.435 1.00 89.44 70 GLY A O 1
ATOM 486 N N . ILE A 1 71 ? 5.887 1.310 -7.983 1.00 89.38 71 ILE A N 1
ATOM 487 C CA . ILE A 1 71 ? 5.713 2.173 -6.810 1.00 89.38 71 ILE A CA 1
ATOM 488 C C . ILE A 1 71 ? 7.028 2.889 -6.501 1.00 89.38 71 ILE A C 1
ATOM 490 O O . ILE A 1 71 ? 8.044 2.239 -6.257 1.00 89.38 71 ILE A O 1
ATOM 494 N N . TYR A 1 72 ? 6.989 4.219 -6.483 1.00 88.94 72 TYR A N 1
ATOM 495 C CA . TYR A 1 72 ? 8.143 5.063 -6.151 1.00 88.94 72 TYR A CA 1
ATOM 496 C C . TYR A 1 72 ? 7.897 5.918 -4.905 1.00 88.94 72 TYR A C 1
ATOM 498 O O . TYR A 1 72 ? 8.852 6.326 -4.247 1.00 88.94 72 TYR A O 1
ATOM 506 N N . HIS A 1 73 ? 6.628 6.170 -4.564 1.00 87.50 73 HIS A N 1
ATOM 507 C CA . HIS A 1 73 ? 6.249 7.022 -3.446 1.00 87.50 73 HIS A CA 1
ATOM 508 C C . HIS A 1 73 ? 5.179 6.353 -2.586 1.00 87.50 73 HIS A C 1
ATOM 510 O O . HIS A 1 73 ? 4.149 5.897 -3.083 1.00 87.50 73 HIS A O 1
ATOM 516 N N . VAL A 1 74 ? 5.439 6.307 -1.282 1.00 89.56 74 VAL A N 1
ATOM 517 C CA . VAL A 1 74 ? 4.513 5.814 -0.265 1.00 89.56 74 VAL A CA 1
ATOM 518 C C . VAL A 1 74 ? 4.543 6.795 0.895 1.00 89.56 74 VAL A C 1
ATOM 520 O O . VAL A 1 74 ? 5.617 7.068 1.430 1.00 89.56 74 VAL A O 1
ATOM 523 N N . GLN A 1 75 ? 3.371 7.264 1.304 1.00 89.69 75 GLN A N 1
ATOM 524 C CA . GLN A 1 75 ? 3.183 8.146 2.451 1.00 89.69 75 GLN A CA 1
ATOM 525 C C . GLN A 1 75 ? 2.034 7.603 3.293 1.00 89.69 75 GLN A C 1
ATOM 527 O O . GLN A 1 75 ? 1.018 7.188 2.752 1.00 89.69 75 GLN A O 1
ATOM 532 N N . SER A 1 76 ? 2.197 7.559 4.609 1.00 88.31 76 SER A N 1
ATOM 533 C CA . SER A 1 76 ? 1.239 6.906 5.502 1.00 88.31 76 SER A CA 1
ATOM 534 C C . SER A 1 76 ? 0.183 7.824 6.108 1.00 88.31 76 SER A C 1
ATOM 536 O O . SER A 1 76 ? -0.877 7.331 6.494 1.00 88.31 76 SER A O 1
ATOM 538 N N . GLY A 1 77 ? 0.444 9.132 6.186 1.00 86.25 77 GLY A N 1
ATOM 539 C CA . GLY A 1 77 ? -0.446 10.058 6.890 1.00 86.25 77 GLY A CA 1
ATOM 540 C C . GLY A 1 77 ? -0.643 9.616 8.344 1.00 86.25 77 GLY A C 1
ATOM 541 O O . GLY A 1 77 ? 0.326 9.237 8.998 1.00 86.25 77 GLY A O 1
ATOM 542 N N . ASP A 1 78 ? -1.895 9.580 8.806 1.00 85.94 78 ASP A N 1
ATOM 543 C CA . ASP A 1 78 ? -2.291 9.142 10.156 1.00 85.94 78 ASP A CA 1
ATOM 544 C C . ASP A 1 78 ? -2.520 7.615 10.250 1.00 85.94 78 ASP A C 1
ATOM 546 O O . ASP A 1 78 ? -3.387 7.124 10.971 1.00 85.94 78 ASP A O 1
ATOM 550 N N . ASN A 1 79 ? -1.787 6.820 9.459 1.00 84.88 79 ASN A N 1
ATOM 551 C CA . ASN A 1 79 ? -1.949 5.363 9.420 1.00 84.88 79 ASN A CA 1
ATOM 552 C C . ASN A 1 79 ? -0.646 4.635 9.757 1.00 84.88 79 ASN A C 1
ATOM 554 O O . ASN A 1 79 ? 0.410 4.902 9.189 1.00 84.88 79 ASN A O 1
ATOM 558 N N . ASN A 1 80 ? -0.745 3.593 10.579 1.00 88.25 80 ASN A N 1
ATOM 559 C CA . ASN A 1 80 ? 0.310 2.592 10.708 1.00 88.25 80 ASN A CA 1
ATOM 560 C C . ASN A 1 80 ? 0.010 1.432 9.749 1.00 88.25 80 ASN A C 1
ATOM 562 O O . ASN A 1 80 ? -0.906 0.640 9.981 1.00 88.25 80 ASN A O 1
ATOM 566 N N . ALA A 1 81 ? 0.748 1.361 8.640 1.00 87.56 81 ALA A N 1
ATOM 567 C CA . ALA A 1 81 ? 0.508 0.401 7.573 1.00 87.56 81 ALA A CA 1
ATOM 568 C C . ALA A 1 81 ? 1.700 -0.538 7.392 1.00 87.56 81 ALA A C 1
ATOM 570 O O . ALA A 1 81 ? 2.855 -0.118 7.403 1.00 87.56 81 ALA A O 1
ATOM 571 N N . THR A 1 82 ? 1.414 -1.818 7.146 1.00 90.06 82 THR A N 1
ATOM 572 C CA . THR A 1 82 ? 2.411 -2.792 6.689 1.00 90.06 82 THR A CA 1
ATOM 573 C C . THR A 1 82 ? 2.151 -3.134 5.230 1.00 90.06 82 THR A C 1
ATOM 575 O O . THR A 1 82 ? 1.096 -3.653 4.873 1.00 90.06 82 THR A O 1
ATOM 578 N N . ILE A 1 83 ? 3.135 -2.862 4.381 1.00 89.31 83 ILE A N 1
ATOM 579 C CA . ILE A 1 83 ? 3.065 -3.076 2.940 1.00 89.31 83 ILE A CA 1
ATOM 580 C C . ILE A 1 83 ? 3.884 -4.305 2.595 1.00 89.31 83 ILE A C 1
ATOM 582 O O . ILE A 1 83 ? 5.091 -4.341 2.835 1.00 89.31 83 ILE A O 1
ATOM 586 N N . ARG A 1 84 ? 3.225 -5.290 1.987 1.00 89.69 84 ARG A N 1
ATOM 587 C CA . ARG A 1 84 ? 3.860 -6.486 1.443 1.00 89.69 84 ARG A CA 1
ATOM 588 C C . ARG A 1 84 ? 3.986 -6.354 -0.071 1.00 89.69 84 ARG A C 1
ATOM 590 O O . ARG A 1 84 ? 2.975 -6.198 -0.748 1.00 89.69 84 ARG A O 1
ATOM 597 N N . TYR A 1 85 ? 5.202 -6.441 -0.603 1.00 88.44 85 TYR A N 1
ATOM 598 C CA . TYR A 1 85 ? 5.454 -6.259 -2.036 1.00 88.44 85 TYR A CA 1
ATOM 599 C C . TYR A 1 85 ? 6.432 -7.290 -2.605 1.00 88.44 85 TYR A C 1
ATOM 601 O O . TYR A 1 85 ? 7.245 -7.877 -1.889 1.00 88.44 85 TYR A O 1
ATOM 609 N N . GLN A 1 86 ? 6.345 -7.500 -3.920 1.00 88.12 86 GLN A N 1
ATOM 610 C CA . GLN A 1 86 ? 7.302 -8.286 -4.694 1.00 88.12 86 GLN A CA 1
ATOM 611 C C . GLN A 1 86 ? 8.276 -7.337 -5.388 1.00 88.12 86 GLN A C 1
ATOM 613 O O . GLN A 1 86 ? 7.863 -6.472 -6.156 1.00 88.12 86 GLN A O 1
ATOM 618 N N . HIS A 1 87 ? 9.573 -7.502 -5.131 1.00 82.94 87 HIS A N 1
ATOM 619 C CA . HIS A 1 87 ? 10.588 -6.630 -5.727 1.00 82.94 87 HIS A CA 1
ATOM 620 C C . HIS A 1 87 ? 10.903 -6.983 -7.192 1.00 82.94 87 HIS A C 1
ATOM 622 O O . HIS A 1 87 ? 11.253 -6.105 -7.975 1.00 82.94 87 HIS A O 1
ATOM 628 N N . ARG A 1 88 ? 10.771 -8.260 -7.586 1.00 84.75 88 ARG A N 1
ATOM 629 C CA . ARG A 1 88 ? 10.983 -8.718 -8.968 1.00 84.75 88 ARG A CA 1
ATOM 630 C C . ARG A 1 88 ? 9.851 -9.629 -9.423 1.00 84.75 88 ARG A C 1
ATOM 632 O O . ARG A 1 88 ? 9.606 -10.664 -8.807 1.00 84.75 88 ARG A O 1
ATOM 639 N N . LEU A 1 89 ? 9.217 -9.258 -10.531 1.00 78.88 89 LEU A N 1
ATOM 640 C CA . LEU A 1 89 ? 8.288 -10.114 -11.266 1.00 78.88 89 LEU A CA 1
ATOM 641 C C . LEU A 1 89 ? 9.118 -11.255 -11.890 1.00 78.88 89 LEU A C 1
ATOM 643 O O . LEU A 1 89 ? 10.135 -10.980 -12.520 1.00 78.88 89 LEU A O 1
ATOM 647 N N . ASN A 1 90 ? 8.724 -12.515 -11.682 1.00 80.00 90 ASN A N 1
ATOM 648 C CA . ASN A 1 90 ? 9.401 -13.747 -12.152 1.00 80.00 90 ASN A CA 1
ATOM 649 C C . ASN A 1 90 ? 10.590 -14.276 -11.318 1.00 80.00 90 ASN A C 1
ATOM 651 O O . ASN A 1 90 ? 11.274 -15.200 -11.750 1.00 80.00 90 ASN A O 1
ATOM 655 N N . SER A 1 91 ? 10.830 -13.751 -10.116 1.00 74.88 91 SER A N 1
ATOM 656 C CA . SER A 1 91 ? 11.707 -14.389 -9.116 1.00 74.88 91 SER A CA 1
ATOM 657 C C . SER A 1 91 ? 10.858 -15.232 -8.149 1.00 74.88 91 SER A C 1
ATOM 659 O O . SER A 1 91 ? 9.667 -14.938 -8.011 1.00 74.88 91 SER A O 1
ATOM 661 N N . PRO A 1 92 ? 11.414 -16.231 -7.425 1.00 77.56 92 PRO A N 1
ATOM 662 C CA . PRO A 1 92 ? 10.748 -16.785 -6.245 1.00 77.56 92 PRO A CA 1
ATOM 663 C C . PRO A 1 92 ? 10.190 -15.657 -5.378 1.00 77.56 92 PRO A C 1
ATOM 665 O O . PRO A 1 92 ? 10.831 -14.609 -5.241 1.00 77.56 92 PRO A O 1
ATOM 668 N N . VAL A 1 93 ? 8.972 -15.866 -4.867 1.00 69.19 93 VAL A N 1
ATOM 669 C CA . VAL A 1 93 ? 8.137 -14.844 -4.225 1.00 69.19 93 VAL A CA 1
ATOM 670 C C . VAL A 1 93 ? 8.748 -14.405 -2.893 1.00 69.19 93 VAL A C 1
ATOM 672 O O . VAL A 1 93 ? 8.265 -14.742 -1.816 1.00 69.19 93 VAL A O 1
ATOM 675 N N . ASN A 1 94 ? 9.813 -13.616 -2.962 1.00 68.38 94 ASN A N 1
ATOM 676 C CA . ASN A 1 94 ? 10.381 -12.926 -1.821 1.00 68.38 94 ASN A CA 1
ATOM 677 C C . ASN A 1 94 ? 9.469 -11.733 -1.544 1.00 68.38 94 ASN A C 1
ATOM 679 O O . ASN A 1 94 ? 9.531 -10.704 -2.219 1.00 68.38 94 ASN A O 1
ATOM 683 N N . SER A 1 95 ? 8.541 -11.935 -0.611 1.00 74.94 95 SER A N 1
ATOM 684 C CA . SER A 1 95 ? 7.667 -10.878 -0.118 1.00 74.94 95 SER A CA 1
ATOM 685 C C . SER A 1 95 ? 8.452 -10.038 0.877 1.00 74.94 95 SER A C 1
ATOM 687 O O . SER A 1 95 ? 8.832 -10.525 1.940 1.00 74.94 95 SER A O 1
ATOM 689 N N . PHE A 1 96 ? 8.695 -8.784 0.524 1.00 78.88 96 PHE A N 1
ATOM 690 C CA . PHE A 1 96 ? 9.315 -7.816 1.415 1.00 78.88 96 PHE A CA 1
ATOM 691 C C . PHE A 1 96 ? 8.229 -7.058 2.166 1.00 78.88 96 PHE A C 1
ATOM 693 O O . PHE A 1 96 ? 7.151 -6.815 1.620 1.00 78.88 96 PHE A O 1
ATOM 700 N N . TYR A 1 97 ? 8.531 -6.682 3.404 1.00 83.12 97 TYR A N 1
ATOM 701 C CA . TYR A 1 97 ? 7.638 -5.905 4.250 1.00 83.12 97 TYR A CA 1
ATOM 702 C C . TYR A 1 97 ? 8.234 -4.526 4.494 1.00 83.12 97 TYR A C 1
ATOM 704 O O . TYR A 1 97 ? 9.430 -4.392 4.755 1.00 83.12 97 TYR A O 1
ATOM 712 N N . ARG A 1 98 ? 7.393 -3.500 4.416 1.00 82.62 98 ARG A N 1
ATOM 713 C CA . ARG A 1 98 ? 7.716 -2.148 4.860 1.00 82.62 98 ARG A CA 1
ATOM 714 C C . ARG A 1 98 ? 6.617 -1.674 5.791 1.00 82.62 98 ARG A C 1
ATOM 716 O O . ARG A 1 98 ? 5.458 -1.678 5.388 1.00 82.62 98 ARG A O 1
ATOM 723 N N . THR A 1 99 ? 6.986 -1.264 6.994 1.00 83.62 99 THR A N 1
ATOM 724 C CA . THR A 1 99 ? 6.051 -0.677 7.956 1.00 83.62 99 THR A CA 1
ATOM 725 C C . THR A 1 99 ? 6.266 0.825 8.008 1.00 83.62 99 THR A C 1
ATOM 727 O O . THR A 1 99 ? 7.408 1.289 7.995 1.00 83.62 99 THR A O 1
ATOM 730 N N . THR A 1 100 ? 5.174 1.576 8.009 1.00 81.75 100 THR A N 1
ATOM 731 C CA . THR A 1 100 ? 5.183 3.025 8.196 1.00 81.75 100 THR A CA 1
ATOM 732 C C . THR A 1 100 ? 4.853 3.350 9.646 1.00 81.75 100 THR A C 1
ATOM 734 O O . THR A 1 100 ? 4.029 2.668 10.253 1.00 81.75 100 THR A O 1
ATOM 737 N N . THR A 1 101 ? 5.508 4.366 10.199 1.00 72.44 101 THR A N 1
ATOM 738 C CA . THR A 1 101 ? 5.258 4.878 11.555 1.00 72.44 101 THR A CA 1
ATOM 739 C C . THR A 1 101 ? 4.497 6.180 11.504 1.00 72.44 101 THR A C 1
ATOM 741 O O . THR A 1 101 ? 4.823 6.969 10.586 1.00 72.44 101 THR A O 1
#

Sequence (101 aa):
MRATFRKILTSGAVAAALLLGVLVSPASPAFAINGVACPKDGGDFLYIGNGNGDQHCRANAGTVGMAAHGIYHVQSGDNNATIRYQHRLNSPVNSFYRTTT

Solvent-accessible surface area (backbone atoms only — not comparable to full-atom values): 6937 Å² total; per-residue (Å²): 133,82,87,80,92,85,85,95,81,88,86,80,89,86,81,78,81,81,77,76,75,71,76,82,63,77,77,73,74,44,84,58,41,42,79,46,85,70,60,94,84,63,59,66,35,33,36,43,30,26,86,85,73,54,74,46,24,35,40,78,76,47,50,77,90,78,94,78,71,67,71,78,47,76,46,35,53,78,34,79,46,77,46,77,44,70,88,53,91,93,51,81,89,58,69,45,79,47,74,44,121

Organism: NCBI:txid2248750

InterPro domains:
  IPR011024 Gamma-crystallin-like [SSF49695] (44-92)
  IPR015791 Antimicrobial/protein inhibitor, gamma-crystallin-like [G3DSA:2.60.20.30] (32-101)

Foldseek 3Di:
DDDDDDDPPDDDPPPPPPPPPPPPPPPDFPADFDWDDADPVGAQWWWWDAPVGDITTTDDTHDDDDDDPRTDDIDHRVDFDKDWDAPDDPDPRPTDIDTDD

Radius of gyration: 27.95 Å; Cα contacts (8 Å, |Δi|>4): 133; chains: 1; bounding box: 36×52×93 Å

Mean predicted aligned error: 14.57 Å

pLDDT: mean 74.27, std 16.43, range [37.44, 91.19]

Secondary structure (DSSP, 8-state):
----------SSSSSSSSS-----PPPPPPS-PEEEPPPTT--SSEEEEETTS-EEEEESS--------SEEEEE-TT---EEEEESSTTS---EEEEE--